Protein AF-A0A089PGZ2-F1 (afdb_monomer)

Secondary structure (DSSP, 8-state):
--HHHHHHHHHHHHHHSTTGGGS--SS---PPPHHHHHHHHHHHHHHHHHHHHHHHHHHHHHTT--

Solvent-accessible surface area (backbone atoms only — not comparable to full-atom values): 4048 Å² total; per-residue (Å²): 124,70,68,57,53,58,52,50,54,51,54,52,50,43,64,70,33,88,72,51,50,75,61,80,76,94,64,84,89,70,69,73,51,76,66,52,49,51,49,56,48,49,52,50,52,52,54,50,49,51,54,53,51,51,50,49,54,50,63,72,45,58,76,75,80,108

Sequence (66 aa):
MFIRLSIKTLVWAHQRTPIANLVGWRDKPVALSIVQARLVGLTHFTVGNFVTFGAFVIASTSGKFG

pLDDT: mean 89.59, std 10.27, range [54.5, 98.44]

Radius of gyration: 20.93 Å; Cα contacts (8 Å, |Δi|>4): 13; chains: 1; bounding box: 46×23×50 Å

Mean predicted aligned error: 6.46 Å

Structure (mmCIF, N/CA/C/O backbone):
data_AF-A0A089PGZ2-F1
#
_entry.id   AF-A0A089PGZ2-F1
#
loop_
_atom_site.group_PDB
_atom_site.id
_atom_site.type_symbol
_atom_site.label_atom_id
_atom_site.label_alt_id
_atom_site.label_comp_id
_atom_site.label_asym_id
_atom_site.label_entity_id
_atom_site.label_seq_id
_atom_site.pdbx_PDB_ins_code
_atom_site.Cartn_x
_atom_site.Cartn_y
_atom_site.Cartn_z
_atom_site.occupancy
_atom_site.B_iso_or_equiv
_atom_site.auth_seq_id
_atom_site.auth_comp_id
_atom_site.auth_asym_id
_atom_site.auth_atom_id
_atom_site.pdbx_PDB_model_num
ATOM 1 N N . MET A 1 1 ? -1.822 10.106 13.220 1.00 54.50 1 MET A N 1
ATOM 2 C CA . MET A 1 1 ? -3.025 10.454 14.013 1.00 54.50 1 MET A CA 1
ATOM 3 C C . MET A 1 1 ? -4.301 10.520 13.161 1.00 54.50 1 MET A C 1
ATOM 5 O O . MET A 1 1 ? -5.324 10.040 13.624 1.00 54.50 1 MET A O 1
ATOM 9 N N . PHE A 1 2 ? -4.245 10.995 11.907 1.00 55.69 2 PHE A N 1
ATOM 10 C CA . PHE A 1 2 ? -5.419 11.162 11.026 1.00 55.69 2 PHE A CA 1
ATOM 11 C C . PHE A 1 2 ? -6.107 9.851 10.559 1.00 55.69 2 PHE A C 1
ATOM 13 O O . PHE A 1 2 ? -7.320 9.725 10.661 1.00 55.69 2 PHE A O 1
ATOM 20 N N . ILE A 1 3 ? -5.352 8.817 10.155 1.00 72.06 3 ILE A N 1
ATOM 21 C CA . ILE A 1 3 ? -5.903 7.570 9.561 1.00 72.06 3 ILE A CA 1
ATOM 22 C C . ILE A 1 3 ? -6.813 6.770 10.517 1.00 72.06 3 ILE A C 1
ATOM 24 O O . ILE A 1 3 ? -7.786 6.144 10.100 1.00 72.06 3 ILE A O 1
ATOM 28 N N . ARG A 1 4 ? -6.533 6.796 11.826 1.00 82.06 4 ARG A N 1
ATOM 29 C CA . ARG A 1 4 ? -7.332 6.057 12.818 1.00 82.06 4 ARG A CA 1
ATOM 30 C C . ARG A 1 4 ? -8.749 6.624 12.958 1.00 82.06 4 ARG A C 1
ATOM 32 O O . ARG A 1 4 ? -9.648 5.872 13.329 1.00 82.06 4 ARG A O 1
ATOM 39 N N . LEU A 1 5 ? -8.944 7.917 12.688 1.00 70.00 5 LEU A N 1
ATOM 40 C CA . LEU A 1 5 ? -10.249 8.569 12.780 1.00 70.00 5 LEU A CA 1
ATOM 41 C C . LEU A 1 5 ? -11.174 8.105 11.652 1.00 70.00 5 LEU A C 1
ATOM 43 O O . LEU A 1 5 ? -12.310 7.735 11.928 1.00 70.00 5 LEU A O 1
ATOM 47 N N . SER A 1 6 ? -10.661 8.014 10.424 1.00 82.50 6 SER A N 1
ATOM 48 C CA . SER A 1 6 ? -11.426 7.539 9.266 1.00 82.50 6 SER A CA 1
ATOM 49 C C . SER A 1 6 ? -11.902 6.097 9.435 1.00 82.50 6 SER A C 1
ATOM 51 O O . SER A 1 6 ? -13.036 5.765 9.113 1.00 82.50 6 SER A O 1
ATOM 53 N N . ILE A 1 7 ? -11.070 5.226 10.013 1.00 90.75 7 ILE A N 1
ATOM 54 C CA . ILE A 1 7 ? -11.485 3.845 10.298 1.00 90.75 7 ILE A CA 1
ATOM 55 C C . ILE A 1 7 ? -12.602 3.824 11.342 1.00 90.75 7 ILE A 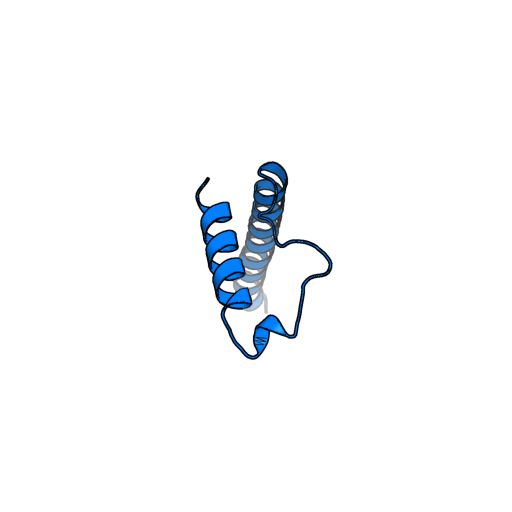C 1
ATOM 57 O O . ILE A 1 7 ? -13.559 3.072 11.203 1.00 90.75 7 ILE A O 1
ATOM 61 N N . LYS A 1 8 ? -12.523 4.673 12.371 1.00 90.75 8 LYS A N 1
ATOM 62 C CA . LYS A 1 8 ? -13.576 4.756 13.391 1.00 90.75 8 LYS A CA 1
ATOM 63 C C . LYS A 1 8 ? -14.907 5.239 12.814 1.00 90.75 8 LYS A C 1
ATOM 65 O O . LYS A 1 8 ? -15.937 4.694 13.197 1.00 90.75 8 LYS A O 1
ATOM 70 N N . THR A 1 9 ? -14.904 6.223 11.915 1.00 92.75 9 THR A N 1
ATOM 71 C CA . THR A 1 9 ? -16.145 6.718 11.297 1.00 92.75 9 THR A CA 1
ATOM 72 C C . THR A 1 9 ? -16.758 5.692 10.348 1.00 92.75 9 THR A C 1
ATOM 74 O O . THR A 1 9 ? -17.973 5.527 10.352 1.00 92.75 9 THR A O 1
ATOM 77 N N . LEU A 1 10 ? -15.940 4.937 9.608 1.00 92.19 10 LEU A N 1
ATOM 78 C CA . LEU A 1 10 ? -16.416 3.831 8.769 1.00 92.19 10 LEU A CA 1
ATOM 79 C C . LEU A 1 10 ? -16.998 2.684 9.602 1.00 92.19 10 LEU A C 1
ATOM 81 O O . LEU A 1 10 ? -18.076 2.186 9.293 1.00 92.19 10 LEU A O 1
ATOM 85 N N . VAL A 1 11 ? -16.327 2.302 10.693 1.00 92.50 11 VAL A N 1
ATOM 86 C CA . VAL A 1 11 ? -16.839 1.288 11.629 1.00 92.50 11 VAL A CA 1
ATOM 87 C C . VAL A 1 11 ? -18.166 1.733 12.239 1.00 92.50 11 VAL A C 1
ATOM 89 O O . VAL A 1 11 ? -19.103 0.944 12.296 1.00 92.50 11 VAL A O 1
ATOM 92 N N . TRP A 1 12 ? -18.268 2.999 12.648 1.00 92.81 12 TRP A N 1
ATOM 93 C CA . TRP A 1 12 ? -19.516 3.568 13.151 1.00 92.81 12 TRP A CA 1
ATOM 94 C C . TRP A 1 12 ? -20.628 3.534 12.095 1.00 92.81 12 TRP A C 1
ATOM 96 O O . TRP A 1 12 ? -21.749 3.140 12.409 1.00 92.81 12 TRP A O 1
ATOM 106 N N . ALA A 1 13 ? -20.327 3.892 10.844 1.00 93.31 13 ALA A N 1
ATOM 107 C CA . ALA A 1 13 ? -21.304 3.883 9.760 1.00 93.31 13 ALA A CA 1
ATOM 108 C C . ALA A 1 13 ? -21.819 2.465 9.462 1.00 93.31 13 ALA A C 1
ATOM 110 O O . ALA A 1 13 ? -23.025 2.276 9.342 1.00 93.31 13 ALA A O 1
ATOM 111 N N . HIS A 1 14 ? -20.937 1.461 9.422 1.00 92.69 14 HIS A N 1
ATOM 112 C CA . HIS A 1 14 ? -21.312 0.057 9.193 1.00 92.69 14 HIS A CA 1
ATOM 113 C C . HIS A 1 14 ? -22.233 -0.504 10.278 1.00 92.69 14 HIS A C 1
ATOM 115 O O . HIS A 1 14 ? -23.158 -1.253 9.989 1.00 92.69 14 HIS A O 1
ATOM 121 N N . GLN A 1 15 ? -22.022 -0.110 11.533 1.00 89.75 15 GLN A N 1
ATOM 122 C CA . GLN A 1 15 ? -22.900 -0.515 12.635 1.00 89.75 15 GLN A CA 1
ATOM 123 C C . GLN A 1 15 ? -24.286 0.142 12.564 1.00 89.75 15 GLN A C 1
ATOM 125 O O . GLN A 1 15 ? -25.240 -0.370 13.144 1.00 89.75 15 GLN A O 1
ATOM 130 N N . ARG A 1 16 ? -24.411 1.286 11.878 1.00 93.00 16 ARG A N 1
ATOM 131 C CA . ARG A 1 16 ? -25.670 2.035 11.747 1.00 93.00 16 ARG A CA 1
ATOM 132 C C . ARG A 1 16 ? -26.428 1.752 10.451 1.00 93.00 16 ARG A C 1
ATOM 134 O O . ARG A 1 16 ? -27.510 2.305 10.268 1.00 93.00 16 ARG A O 1
ATOM 141 N N . THR A 1 17 ? -25.912 0.899 9.569 1.00 93.88 17 THR A N 1
ATOM 142 C CA . THR A 1 17 ? 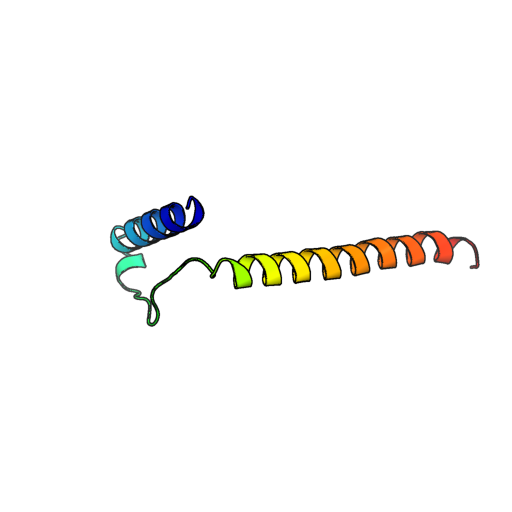-26.610 0.505 8.341 1.00 93.88 17 THR A CA 1
ATOM 143 C C . THR A 1 17 ? -27.416 -0.785 8.567 1.00 93.88 17 THR A C 1
ATOM 145 O O . THR A 1 17 ? -26.842 -1.806 8.948 1.00 93.88 17 THR A O 1
ATOM 148 N N . PRO A 1 18 ? -28.744 -0.785 8.313 1.00 85.06 18 PRO A N 1
ATOM 149 C CA . PRO A 1 18 ? -29.635 -1.896 8.679 1.00 85.06 18 PRO A CA 1
ATOM 150 C C . PRO A 1 18 ? -29.229 -3.259 8.108 1.00 85.06 18 PRO A C 1
ATOM 152 O O . PRO A 1 18 ? -29.393 -4.278 8.768 1.00 85.06 18 PRO A O 1
ATOM 155 N N . ILE A 1 19 ? -28.686 -3.272 6.887 1.00 88.06 19 ILE A N 1
ATOM 156 C CA . ILE A 1 19 ? -28.293 -4.501 6.186 1.00 88.06 19 ILE A CA 1
ATOM 157 C C . ILE A 1 19 ? -26.863 -4.913 6.551 1.00 88.06 19 ILE A C 1
ATOM 159 O O . ILE A 1 19 ? -26.594 -6.093 6.756 1.00 88.06 19 ILE A O 1
ATOM 163 N N . ALA A 1 20 ? -25.933 -3.959 6.659 1.00 87.88 20 ALA A N 1
ATOM 164 C CA . ALA A 1 20 ? -24.529 -4.288 6.903 1.00 87.88 20 ALA A CA 1
ATOM 165 C C . ALA A 1 20 ? -24.272 -4.712 8.359 1.00 87.88 20 ALA A C 1
ATOM 167 O O . ALA A 1 20 ? -23.389 -5.529 8.604 1.00 87.88 20 ALA A O 1
ATOM 168 N N . ASN A 1 21 ? -25.095 -4.256 9.312 1.00 86.94 21 ASN A N 1
ATOM 169 C CA . ASN A 1 21 ? -25.005 -4.657 10.719 1.00 86.94 21 ASN A CA 1
ATOM 170 C C . ASN A 1 21 ? -25.333 -6.148 10.965 1.00 86.94 21 ASN A C 1
ATOM 172 O O . ASN A 1 21 ? -25.058 -6.667 12.044 1.00 86.94 21 ASN A O 1
ATOM 176 N N . LEU A 1 22 ? -25.885 -6.856 9.970 1.00 91.25 22 LEU A N 1
ATOM 177 C CA . LEU A 1 22 ? -26.062 -8.313 10.014 1.00 91.25 22 LEU A CA 1
ATOM 178 C C . LEU A 1 22 ? -24.735 -9.073 9.840 1.00 91.25 22 LEU A C 1
ATOM 180 O O . LEU A 1 22 ? -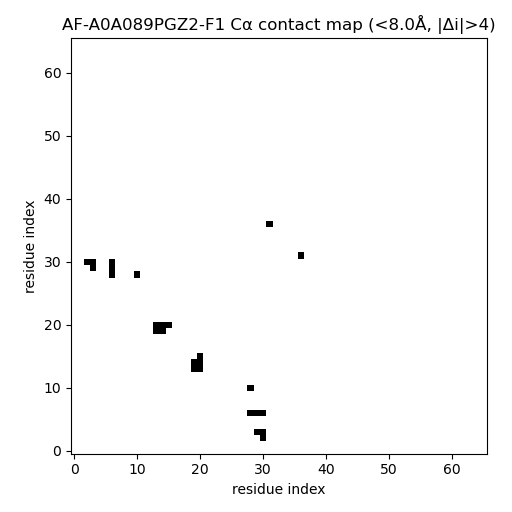24.641 -10.239 10.216 1.00 91.25 22 LEU A O 1
ATOM 184 N N . VAL A 1 23 ? -23.707 -8.425 9.280 1.00 90.19 23 VAL A N 1
ATOM 185 C CA . VAL A 1 23 ? -22.388 -9.015 9.024 1.00 90.19 23 VAL A CA 1
ATOM 186 C C . VAL A 1 23 ? -21.349 -8.348 9.922 1.00 90.19 23 VAL A C 1
ATOM 188 O O . VAL A 1 23 ? -21.039 -7.163 9.786 1.00 90.19 23 VAL A O 1
ATOM 191 N N . GLY A 1 24 ? -20.800 -9.134 10.847 1.00 87.56 24 GLY A N 1
ATOM 192 C CA . GLY A 1 24 ? -19.760 -8.707 11.779 1.00 87.56 24 GLY A CA 1
ATOM 193 C C . GLY A 1 24 ? -18.350 -9.091 11.333 1.00 87.56 24 GLY A C 1
ATOM 194 O O . GLY A 1 24 ? -18.140 -9.979 10.510 1.00 87.56 24 GLY A O 1
ATOM 195 N N . TRP A 1 25 ? -17.360 -8.431 11.924 1.00 90.88 25 TRP A N 1
ATOM 196 C CA . TRP A 1 25 ? -15.943 -8.747 11.745 1.00 90.88 25 TRP A CA 1
ATOM 197 C C . TRP A 1 25 ? -15.482 -9.769 12.781 1.00 90.88 25 TRP A C 1
ATOM 199 O O . TRP A 1 25 ? -15.801 -9.636 13.964 1.00 90.88 25 TRP A O 1
ATOM 209 N N . ARG A 1 26 ? -14.646 -10.724 12.357 1.00 89.88 26 ARG A N 1
ATOM 210 C CA . ARG A 1 26 ? -13.916 -11.602 13.283 1.00 89.88 26 ARG A CA 1
ATOM 211 C C . ARG A 1 26 ? -12.772 -10.860 13.979 1.00 89.88 26 ARG A C 1
ATOM 213 O O . ARG A 1 26 ? -12.613 -10.973 15.189 1.00 89.88 26 ARG A O 1
ATOM 220 N N . ASP A 1 27 ? -12.041 -10.048 13.216 1.00 92.06 27 ASP A N 1
ATOM 221 C CA . ASP A 1 27 ? -10.933 -9.221 13.689 1.00 92.06 27 ASP A CA 1
ATOM 222 C C . ASP A 1 27 ? -11.274 -7.737 13.528 1.00 92.06 27 ASP A C 1
ATOM 224 O O . ASP A 1 27 ? -11.829 -7.310 12.513 1.00 92.06 27 ASP A O 1
ATOM 228 N N . LYS A 1 28 ? -10.962 -6.926 14.543 1.00 88.62 28 LYS A N 1
ATOM 229 C CA . LYS A 1 28 ? -11.339 -5.507 14.546 1.00 88.62 28 LYS A CA 1
ATOM 230 C C . LYS A 1 28 ? -10.534 -4.740 13.487 1.00 88.62 28 LYS A C 1
ATOM 232 O O . LYS A 1 28 ? -9.305 -4.812 13.513 1.00 88.62 28 LYS A O 1
ATOM 237 N N . PRO A 1 29 ? -11.178 -3.937 12.621 1.00 88.88 29 PRO A N 1
ATOM 238 C CA . PRO A 1 29 ? -10.458 -3.137 11.638 1.00 88.88 29 PRO A CA 1
ATOM 239 C C . PRO A 1 29 ? -9.632 -2.049 12.337 1.00 88.88 29 PRO A C 1
ATOM 241 O O . PRO A 1 29 ? -10.148 -1.209 13.083 1.00 88.88 29 PRO A O 1
ATOM 244 N N . VAL A 1 30 ? -8.322 -2.069 12.099 1.00 92.06 30 VAL A N 1
ATOM 245 C CA . VAL A 1 30 ? -7.347 -1.126 12.654 1.00 92.06 30 VAL A CA 1
ATOM 246 C C . VAL A 1 30 ? -6.444 -0.591 11.551 1.00 92.06 30 VAL A C 1
ATOM 248 O O . VAL A 1 30 ? -6.209 -1.248 10.542 1.00 92.06 30 VAL A O 1
ATOM 251 N N . ALA A 1 31 ? -5.937 0.626 11.747 1.00 92.56 31 ALA A N 1
ATOM 252 C CA . ALA A 1 31 ? -4.918 1.171 10.859 1.00 92.56 31 ALA A CA 1
ATOM 253 C C . ALA A 1 31 ? -3.640 0.330 10.968 1.00 92.56 31 ALA A C 1
ATOM 255 O O . ALA A 1 31 ? -3.325 -0.150 12.061 1.00 92.56 31 ALA A O 1
ATOM 256 N N . LEU A 1 32 ? -2.884 0.220 9.870 1.00 90.50 32 LEU A N 1
ATOM 257 C CA . LEU A 1 32 ? -1.551 -0.378 9.906 1.00 90.50 32 LEU A CA 1
ATOM 258 C C . LEU A 1 32 ? -0.666 0.355 10.919 1.00 90.50 32 LEU A C 1
ATOM 260 O O . LEU A 1 32 ? -0.815 1.563 11.152 1.00 90.50 32 LEU A O 1
ATOM 264 N N . SER A 1 33 ? 0.286 -0.375 11.501 1.00 92.38 33 SER A N 1
ATOM 265 C CA . SER A 1 33 ? 1.304 0.241 12.344 1.00 92.38 33 SER A CA 1
ATOM 266 C C . SER A 1 33 ? 2.140 1.239 11.537 1.00 92.38 33 SER A C 1
ATOM 268 O O . SER A 1 33 ? 2.213 1.173 10.311 1.00 92.38 33 SER A O 1
ATOM 270 N N . ILE A 1 34 ? 2.802 2.172 12.220 1.00 92.62 34 ILE A N 1
ATOM 271 C CA . ILE A 1 34 ? 3.619 3.201 11.558 1.00 92.62 34 ILE A CA 1
ATOM 272 C C . ILE A 1 34 ? 4.724 2.560 10.705 1.00 92.62 34 ILE A C 1
ATOM 274 O O . ILE A 1 34 ? 4.955 2.980 9.573 1.00 92.62 34 ILE A O 1
ATOM 278 N N . VAL A 1 35 ? 5.383 1.521 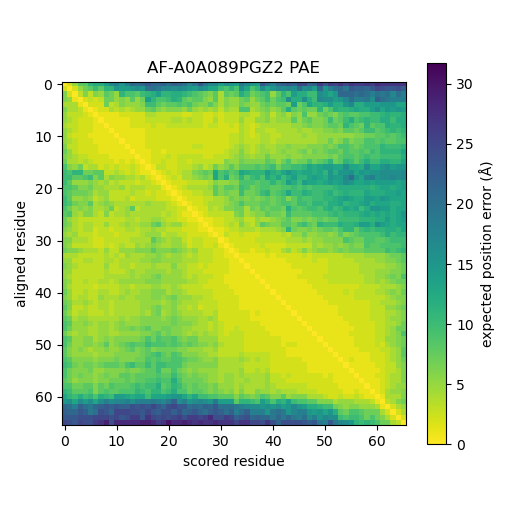11.229 1.00 96.75 35 VAL A N 1
ATOM 279 C CA . VAL A 1 35 ? 6.436 0.793 10.507 1.00 96.75 35 VAL A CA 1
ATOM 280 C C . VAL A 1 35 ? 5.846 0.011 9.338 1.00 96.75 35 VAL A C 1
ATOM 282 O O . VAL A 1 35 ? 6.393 0.057 8.241 1.00 96.75 35 VAL A O 1
ATOM 285 N N . GLN A 1 36 ? 4.699 -0.641 9.536 1.00 94.94 36 GLN A N 1
ATOM 286 C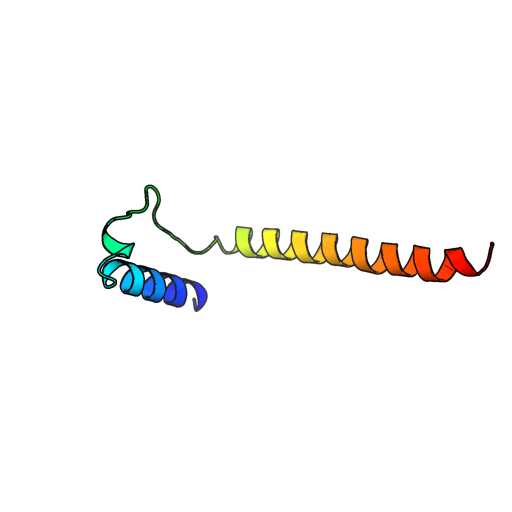 CA . GLN A 1 36 ? 4.018 -1.366 8.465 1.00 94.94 36 GLN A CA 1
ATOM 287 C C . GLN A 1 36 ? 3.580 -0.433 7.334 1.00 94.94 36 GLN A C 1
ATOM 289 O O . GLN A 1 36 ? 3.816 -0.740 6.174 1.00 94.94 36 GLN A O 1
ATOM 294 N N . ALA A 1 37 ? 2.999 0.725 7.647 1.00 94.62 37 ALA A N 1
ATOM 295 C CA . ALA A 1 37 ? 2.587 1.700 6.642 1.00 94.62 37 ALA A CA 1
ATOM 296 C C . ALA A 1 37 ? 3.782 2.205 5.816 1.00 94.62 37 ALA A C 1
ATOM 298 O O . ALA A 1 37 ? 3.675 2.348 4.600 1.00 94.62 37 ALA A O 1
ATOM 299 N N . ARG A 1 38 ? 4.939 2.418 6.459 1.00 96.50 38 ARG A N 1
ATOM 300 C CA . ARG A 1 38 ? 6.185 2.777 5.765 1.00 96.50 38 ARG A CA 1
ATOM 301 C C . ARG A 1 38 ? 6.692 1.648 4.878 1.00 96.50 38 ARG A C 1
ATOM 303 O O . ARG A 1 38 ? 7.042 1.906 3.735 1.00 96.50 38 ARG A O 1
ATOM 310 N N . LEU A 1 39 ? 6.706 0.418 5.386 1.00 97.56 39 LEU A N 1
ATOM 311 C CA . LEU A 1 39 ? 7.156 -0.745 4.627 1.00 97.56 39 LEU A CA 1
ATOM 312 C C . LEU A 1 39 ? 6.275 -0.977 3.396 1.00 97.56 39 LEU A C 1
ATOM 314 O O . LEU A 1 39 ? 6.789 -1.068 2.288 1.00 97.56 39 LEU A O 1
ATOM 318 N N . VAL A 1 40 ? 4.953 -0.996 3.576 1.00 97.62 40 VAL A N 1
ATOM 319 C CA . VAL A 1 40 ? 3.993 -1.159 2.476 1.00 97.62 40 VAL A CA 1
ATOM 320 C C . VAL A 1 40 ? 4.140 -0.030 1.454 1.00 97.62 40 VAL A C 1
ATOM 322 O O . VAL A 1 40 ? 4.119 -0.297 0.252 1.00 97.62 40 VAL A O 1
ATOM 325 N N . GLY A 1 41 ? 4.338 1.211 1.911 1.00 97.25 41 GLY A N 1
ATOM 326 C CA . GLY A 1 41 ? 4.612 2.353 1.038 1.00 97.25 41 GLY A CA 1
ATOM 327 C C . GLY A 1 41 ? 5.907 2.192 0.238 1.00 97.25 41 GLY A C 1
ATOM 328 O O . GLY A 1 41 ? 5.901 2.407 -0.972 1.00 97.25 41 GLY A O 1
ATOM 329 N N . LEU A 1 42 ? 6.991 1.750 0.882 1.00 97.94 42 LEU A N 1
ATOM 330 C CA . LEU A 1 42 ? 8.268 1.481 0.220 1.00 97.94 42 LEU A CA 1
ATOM 331 C C . LEU A 1 42 ? 8.121 0.385 -0.840 1.00 97.94 42 LEU A C 1
ATOM 333 O O . LEU A 1 42 ? 8.568 0.574 -1.964 1.00 97.94 42 LEU A O 1
ATOM 337 N N . THR A 1 43 ? 7.441 -0.720 -0.524 1.00 98.19 43 THR A N 1
ATOM 338 C CA . THR A 1 43 ? 7.203 -1.809 -1.480 1.00 98.19 43 THR A CA 1
ATOM 339 C C . THR A 1 43 ? 6.466 -1.316 -2.724 1.00 98.19 43 THR A C 1
ATOM 341 O O . THR A 1 43 ? 6.911 -1.590 -3.836 1.00 98.19 43 THR A O 1
ATOM 344 N N . HIS A 1 44 ? 5.381 -0.551 -2.558 1.00 98.38 44 HIS A N 1
ATOM 345 C CA . HIS A 1 44 ? 4.637 -0.003 -3.697 1.00 98.38 44 HIS A CA 1
ATOM 346 C C . HIS A 1 44 ? 5.482 0.972 -4.514 1.00 98.38 44 HIS A C 1
ATOM 348 O O . HIS A 1 44 ? 5.489 0.889 -5.741 1.00 98.38 44 HIS A O 1
ATOM 354 N N . PHE A 1 45 ? 6.219 1.868 -3.849 1.00 97.88 45 PHE A N 1
ATOM 355 C CA . PHE A 1 45 ? 7.098 2.815 -4.525 1.00 97.88 45 PHE A CA 1
ATOM 356 C C . PHE A 1 45 ? 8.162 2.084 -5.346 1.00 97.88 45 PHE A C 1
ATOM 358 O O . PHE A 1 45 ? 8.319 2.362 -6.531 1.00 97.88 45 PHE A O 1
ATOM 365 N N . THR A 1 46 ? 8.854 1.111 -4.758 1.00 98.44 46 THR A N 1
ATOM 366 C CA . THR A 1 46 ? 9.899 0.346 -5.439 1.00 98.44 46 THR A CA 1
ATOM 367 C C . THR A 1 46 ? 9.341 -0.427 -6.631 1.00 98.44 46 THR A C 1
ATOM 369 O O . THR A 1 46 ? 9.824 -0.239 -7.744 1.00 98.44 46 THR A O 1
ATOM 372 N N . VAL A 1 47 ? 8.298 -1.242 -6.439 1.00 98.44 47 VAL A N 1
ATOM 373 C CA . VAL A 1 47 ? 7.705 -2.036 -7.531 1.00 98.44 47 VAL A CA 1
ATOM 374 C C . VAL A 1 47 ? 7.191 -1.129 -8.649 1.00 98.44 47 VAL A C 1
ATOM 376 O O . VAL A 1 47 ? 7.481 -1.376 -9.818 1.00 98.44 47 VAL A O 1
ATOM 379 N N . GLY A 1 48 ? 6.495 -0.043 -8.303 1.00 98.12 48 GLY A N 1
ATOM 380 C CA . GLY A 1 48 ? 5.999 0.930 -9.274 1.00 98.12 48 GLY A CA 1
ATOM 381 C C . GLY A 1 48 ? 7.120 1.573 -10.091 1.00 98.12 48 GLY A C 1
ATOM 382 O O . GLY A 1 48 ? 7.006 1.655 -11.314 1.00 98.12 48 GLY A O 1
ATOM 383 N N . ASN A 1 49 ? 8.226 1.961 -9.449 1.00 97.88 49 ASN A N 1
ATOM 384 C CA . ASN A 1 49 ? 9.396 2.503 -10.145 1.00 97.88 49 ASN A CA 1
ATOM 385 C C . ASN A 1 49 ? 9.995 1.485 -11.122 1.00 97.88 49 ASN A C 1
ATOM 387 O O . ASN A 1 49 ? 10.249 1.829 -12.275 1.00 97.88 49 ASN A O 1
ATOM 391 N N . PHE A 1 50 ? 10.172 0.233 -10.695 1.00 97.94 50 PHE A N 1
ATOM 392 C CA . PHE A 1 50 ? 10.734 -0.813 -11.551 1.00 97.94 50 PHE A CA 1
ATOM 393 C C . PHE A 1 50 ? 9.862 -1.103 -12.770 1.00 97.94 50 PHE A C 1
ATOM 395 O O . PHE A 1 50 ? 10.376 -1.137 -13.886 1.00 97.94 50 PHE A O 1
ATOM 402 N N . VAL A 1 51 ? 8.552 -1.279 -12.583 1.00 98.12 51 VAL A N 1
ATOM 403 C CA . VAL A 1 51 ? 7.640 -1.579 -13.696 1.00 98.12 51 VAL A CA 1
ATOM 404 C C . VAL A 1 51 ? 7.547 -0.393 -14.656 1.00 98.12 51 VAL A C 1
ATOM 406 O O . VAL A 1 51 ? 7.617 -0.584 -15.867 1.00 98.12 51 VAL A O 1
ATOM 409 N N . THR A 1 52 ? 7.455 0.832 -14.134 1.00 97.88 52 THR A N 1
ATOM 410 C CA . THR A 1 52 ? 7.350 2.042 -14.967 1.00 97.88 52 THR A CA 1
ATOM 411 C C . THR A 1 52 ? 8.614 2.261 -15.791 1.00 97.88 52 THR A C 1
ATOM 413 O O . THR A 1 52 ? 8.544 2.448 -17.006 1.00 97.88 52 THR A O 1
ATOM 416 N N . PHE A 1 53 ? 9.784 2.207 -15.150 1.00 97.00 53 PHE A N 1
ATOM 417 C CA . PHE A 1 53 ? 11.049 2.408 -15.845 1.00 97.00 53 PHE A CA 1
ATOM 418 C C . PHE A 1 53 ? 11.360 1.254 -16.800 1.00 97.00 53 PHE A C 1
ATOM 420 O O . PHE A 1 53 ? 11.764 1.493 -17.934 1.00 97.00 53 PHE A O 1
ATOM 427 N N . GLY A 1 54 ? 11.106 0.010 -16.386 1.00 97.06 54 GLY A N 1
ATOM 428 C CA . GLY A 1 54 ? 11.273 -1.165 -17.23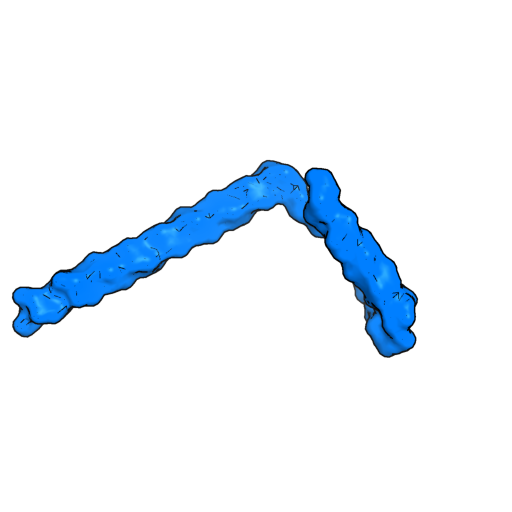8 1.00 97.06 54 GLY A CA 1
ATOM 429 C C . GLY A 1 54 ? 10.432 -1.077 -18.511 1.00 97.06 54 GLY A C 1
ATOM 430 O O . GLY A 1 54 ? 10.955 -1.282 -19.605 1.00 97.06 54 GLY A O 1
ATOM 431 N N . ALA A 1 55 ? 9.161 -0.683 -18.393 1.00 95.88 55 ALA A N 1
ATOM 432 C CA . ALA A 1 55 ? 8.294 -0.469 -19.547 1.00 95.88 55 ALA A CA 1
ATOM 433 C C . ALA A 1 55 ? 8.827 0.637 -20.475 1.00 95.88 55 ALA A C 1
ATOM 435 O O . ALA A 1 55 ? 8.871 0.443 -21.690 1.00 95.88 55 ALA A O 1
ATOM 436 N N . PHE A 1 56 ? 9.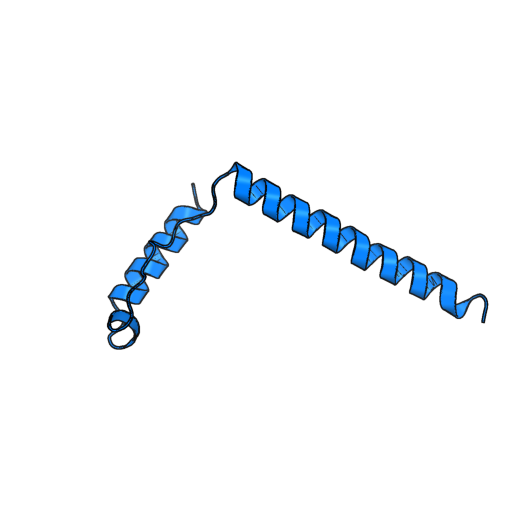285 1.765 -19.919 1.00 95.06 56 PHE A N 1
ATOM 437 C CA . PHE A 1 56 ? 9.891 2.846 -20.701 1.00 95.06 56 PHE A CA 1
ATOM 438 C C . PHE A 1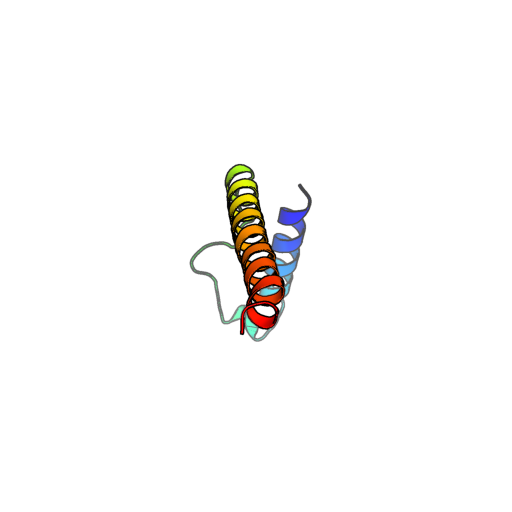 56 ? 11.144 2.388 -21.456 1.00 95.06 56 PHE A C 1
ATOM 440 O O . PHE A 1 56 ? 11.277 2.665 -22.648 1.00 95.06 56 PHE A O 1
ATOM 447 N N . VAL A 1 57 ? 12.056 1.673 -20.792 1.00 95.31 57 VAL A N 1
ATOM 448 C CA . VAL A 1 57 ? 13.286 1.162 -21.414 1.00 95.31 57 VAL A CA 1
ATOM 449 C C . VAL A 1 57 ? 12.954 0.215 -22.561 1.00 95.31 57 VAL A C 1
ATOM 451 O O . VAL A 1 57 ? 13.498 0.372 -23.652 1.00 95.31 57 VAL A O 1
ATOM 454 N N . ILE A 1 58 ? 12.031 -0.727 -22.357 1.00 93.56 58 ILE A N 1
ATOM 455 C CA . ILE A 1 58 ? 11.631 -1.669 -23.407 1.00 93.56 58 ILE A CA 1
ATOM 456 C C . ILE A 1 58 ? 11.019 -0.907 -24.584 1.00 93.56 58 ILE A C 1
ATOM 458 O O . ILE A 1 58 ? 11.491 -1.054 -25.704 1.00 93.56 58 ILE A O 1
ATOM 462 N N . ALA A 1 59 ? 10.042 -0.033 -24.339 1.00 92.81 59 ALA A N 1
ATOM 463 C CA . ALA A 1 59 ? 9.353 0.694 -25.403 1.00 92.81 59 ALA A CA 1
ATOM 464 C C . ALA A 1 59 ? 10.276 1.649 -26.184 1.00 92.81 59 ALA A C 1
ATOM 466 O O . ALA A 1 59 ? 10.164 1.768 -27.402 1.00 92.81 59 ALA A O 1
ATOM 467 N N . SER A 1 60 ? 11.203 2.326 -25.500 1.00 91.62 60 SER A N 1
ATOM 468 C CA . SER A 1 60 ? 12.134 3.274 -26.130 1.00 91.62 60 SER A CA 1
ATOM 469 C C . SER A 1 60 ? 13.253 2.604 -26.932 1.00 91.62 60 SER A C 1
ATOM 471 O O . SER A 1 60 ? 13.875 3.258 -27.772 1.00 91.62 60 SER A O 1
ATOM 473 N N . THR A 1 61 ? 13.506 1.312 -26.705 1.00 89.38 61 THR A N 1
ATOM 474 C CA . THR A 1 61 ? 14.565 0.558 -27.392 1.00 89.38 61 THR A CA 1
ATOM 475 C C . THR A 1 61 ? 14.021 -0.422 -28.428 1.00 89.38 61 THR A C 1
ATOM 477 O O . THR A 1 61 ? 14.634 -0.579 -29.482 1.00 89.38 61 THR A O 1
ATOM 480 N N . SER A 1 62 ? 12.846 -1.017 -28.209 1.00 84.38 62 SER A N 1
ATOM 481 C CA . SER A 1 62 ? 12.291 -2.060 -29.079 1.00 84.38 62 SER A CA 1
ATOM 482 C C . SER A 1 62 ? 11.981 -1.586 -30.501 1.00 84.38 62 SER A C 1
ATOM 484 O O . SER A 1 62 ? 12.093 -2.371 -31.431 1.00 84.38 62 SER A O 1
ATOM 486 N N . GLY A 1 63 ? 11.620 -0.313 -30.698 1.00 74.81 63 GLY A N 1
ATOM 487 C CA . GLY A 1 63 ? 11.343 0.249 -32.029 1.00 74.81 63 GLY A CA 1
ATOM 488 C C . GLY A 1 63 ? 12.576 0.735 -32.803 1.00 74.81 63 GLY A C 1
ATOM 489 O O . GLY A 1 63 ? 12.442 1.146 -33.949 1.00 74.81 63 GLY A O 1
ATOM 490 N N . LYS A 1 64 ? 13.765 0.746 -32.182 1.00 68.44 64 LYS A N 1
ATOM 491 C CA . LYS A 1 64 ? 14.995 1.322 -32.760 1.00 68.44 64 LYS A CA 1
ATOM 492 C C . LYS A 1 64 ? 15.956 0.280 -33.347 1.00 68.44 64 LYS A C 1
ATOM 494 O O . LYS A 1 64 ? 16.864 0.658 -34.078 1.00 68.44 64 LYS A O 1
ATOM 499 N N . PHE A 1 65 ? 15.773 -0.994 -32.997 1.00 65.81 65 PHE A N 1
ATOM 500 C CA . PHE A 1 65 ? 16.637 -2.118 -33.390 1.00 65.81 65 PHE A CA 1
ATOM 501 C C . PHE A 1 65 ? 15.863 -3.266 -34.069 1.00 65.81 65 PHE A C 1
ATOM 503 O O . PHE A 1 65 ? 16.383 -4.377 -34.150 1.00 65.81 65 PHE A O 1
ATOM 510 N N . GLY A 1 66 ? 14.622 -3.008 -34.497 1.00 58.53 66 GLY A N 1
ATOM 511 C CA . GLY A 1 66 ? 13.782 -3.922 -35.28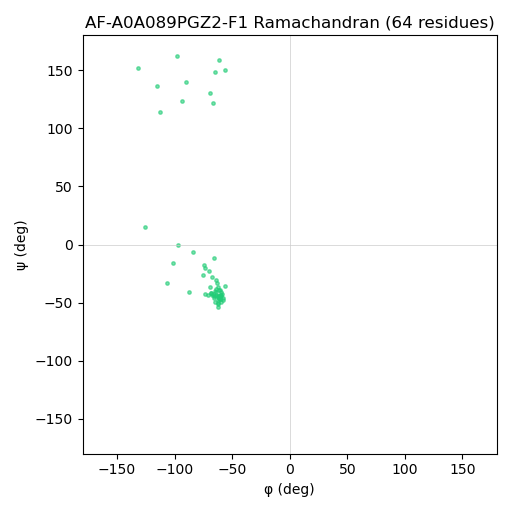0 1.00 58.53 66 GLY A CA 1
ATOM 512 C C . GLY A 1 66 ? 13.673 -3.499 -36.736 1.00 58.53 66 GLY A C 1
ATOM 513 O O . GLY A 1 66 ? 13.963 -2.315 -37.022 1.00 58.53 66 GLY A O 1
#

Foldseek 3Di:
DPPQVVLVVVVVVLCVDPVSVVDDDPDRDGDDDPVRVVVVVVVCVVVVVCVVVVVVVCVVVVVPPD